Protein AF-A0A182HBA4-F1 (afdb_monomer)

Ra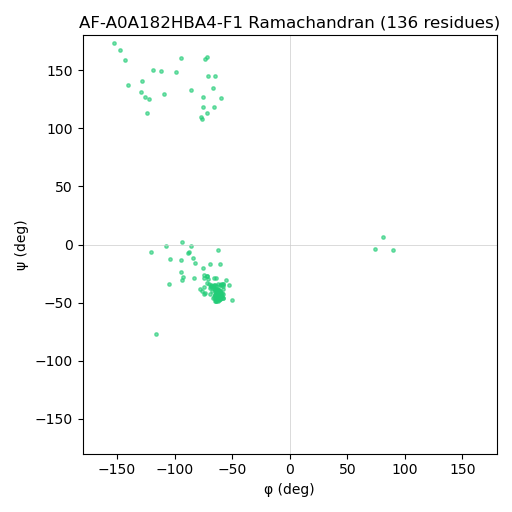dius of gyration: 24.25 Å; Cα contacts (8 Å, |Δi|>4): 118; chains: 1; bounding box: 63×28×71 Å

pLDDT: mean 86.67, std 12.09, range [46.88, 97.81]

Sequence (138 aa):
MISMASSRNEKMQLEVQICDVNKELQELLKTAEQQKQRATAHVDGFHFPLSSMVEIERLEEAVRKDFDVRKQYVRYLSLKKPPTMDVTNFFSYLFTDDALMGYNYSGTNNIGDSKMPMRNYEIFIDCMIGLSLYTLFG

Foldseek 3Di:
DPVVVVVVVVVVVVVVVVVVVVVVVVVVVVVVVLVVLLVPQDAPPDDPQDEALVRVVVLQVCLVPPVVSLVSLLSNCLSPDDPPDDPVRVNCRRYPPRRCVQEDQCQDDPVPRGGHHLVVTCSSPVSVVSSVVVVVPD

Secondary structure (DSSP, 8-state):
--HHHHHHHHHHHHHHHHHHHHHHHHHHHHHHHHHHHHHH--BTTB-SSB-SHHHHHHHHHHHHH-HHHHHHHHHHHHHHS-TTS-HHHHHTTTB-HHHHTTEESSSB-TTS-B-EEGGG-TTTTHHHHHHHHHHHH-

Solvent-accessible surface area (backbone atoms only — not comparable to full-atom values): 7736 Å² total; per-residue (Å²): 127,70,69,64,57,55,57,50,51,53,51,52,53,51,54,52,51,52,51,54,52,52,50,52,52,53,54,51,50,54,51,52,52,52,51,52,52,43,71,68,52,57,37,92,97,59,67,78,46,29,68,36,52,68,52,51,54,50,48,41,52,41,40,75,74,30,69,65,49,34,51,29,43,29,51,30,49,51,54,67,52,56,92,88,56,55,68,78,72,47,44,62,61,48,32,37,70,71,22,44,69,57,49,39,65,79,23,69,48,102,80,72,59,77,30,48,37,40,76,80,34,52,69,69,40,56,38,56,51,46,25,60,50,48,74,74,77,109

Structure (mmCIF, N/CA/C/O backbone):
data_AF-A0A182HBA4-F1
#
_entry.id   AF-A0A182HBA4-F1
#
loop_
_atom_site.group_PDB
_atom_site.id
_atom_site.type_symbol
_atom_site.label_atom_id
_atom_site.label_alt_id
_atom_site.label_comp_id
_atom_site.label_asym_id
_atom_site.label_entity_id
_atom_site.label_seq_id
_atom_site.pdbx_PDB_ins_code
_atom_site.Cartn_x
_atom_site.Cartn_y
_atom_site.Cartn_z
_atom_site.occupancy
_atom_site.B_iso_or_equiv
_atom_site.auth_seq_id
_atom_site.auth_comp_id
_atom_site.auth_asym_id
_atom_site.auth_atom_id
_atom_site.pdbx_PDB_model_num
ATOM 1 N N . MET A 1 1 ? -37.288 7.436 56.911 1.00 55.12 1 MET A N 1
ATOM 2 C CA . MET A 1 1 ? -37.092 8.011 55.557 1.00 55.12 1 MET A CA 1
ATOM 3 C C . MET A 1 1 ? -35.639 7.948 55.054 1.00 55.12 1 MET A C 1
ATOM 5 O O . MET A 1 1 ? -35.441 8.059 53.856 1.00 55.12 1 MET A O 1
ATOM 9 N N . ILE A 1 2 ? -34.632 7.698 55.907 1.00 55.78 2 ILE A N 1
ATOM 10 C CA . ILE A 1 2 ? -33.196 7.724 55.534 1.00 55.78 2 ILE A CA 1
ATOM 11 C C . ILE A 1 2 ? -32.746 6.501 54.694 1.00 55.78 2 ILE A C 1
ATOM 13 O O . ILE A 1 2 ? -31.873 6.620 53.842 1.00 55.78 2 ILE A O 1
ATOM 17 N N . SER A 1 3 ? -33.386 5.336 54.854 1.00 64.00 3 SER A N 1
ATOM 18 C CA . SER A 1 3 ? -32.968 4.074 54.208 1.00 64.00 3 SER A CA 1
ATOM 19 C C . SER A 1 3 ? -33.114 4.049 52.674 1.00 64.00 3 SER A C 1
ATOM 21 O O . SER A 1 3 ? -32.249 3.507 51.989 1.00 64.00 3 SER A O 1
ATOM 23 N N . MET A 1 4 ? -34.145 4.689 52.106 1.00 62.50 4 MET A N 1
ATOM 24 C CA . MET A 1 4 ? -34.357 4.667 50.648 1.00 62.50 4 MET A CA 1
ATOM 25 C C . MET A 1 4 ? -33.375 5.557 49.873 1.00 62.50 4 MET A C 1
ATOM 27 O O . MET A 1 4 ? -33.090 5.286 48.710 1.00 62.50 4 MET A O 1
ATOM 31 N N . ALA A 1 5 ? -32.836 6.606 50.505 1.00 63.38 5 ALA A N 1
ATOM 32 C CA . ALA A 1 5 ? -31.859 7.493 49.874 1.00 63.38 5 ALA A CA 1
ATOM 33 C C . ALA A 1 5 ? -30.470 6.834 49.755 1.00 63.38 5 ALA A C 1
ATOM 35 O O . ALA A 1 5 ? -29.810 6.996 48.732 1.00 63.38 5 ALA A O 1
ATOM 36 N N . SER A 1 6 ? -30.066 6.037 50.756 1.00 70.56 6 SER A N 1
ATOM 37 C CA . SER A 1 6 ? -28.798 5.286 50.750 1.00 70.56 6 SER A CA 1
ATOM 38 C C . SER A 1 6 ? -28.770 4.248 49.628 1.00 70.56 6 SER A C 1
ATOM 40 O O . SER A 1 6 ? -27.858 4.243 48.806 1.00 70.56 6 SER A O 1
ATOM 42 N N . SER A 1 7 ? -29.837 3.449 49.521 1.00 74.31 7 SER A N 1
ATOM 43 C CA . SER A 1 7 ? -29.975 2.428 48.474 1.00 74.31 7 SER A CA 1
ATOM 44 C C . SER A 1 7 ? -29.992 3.035 47.063 1.00 74.31 7 SER A C 1
ATOM 46 O O . SER A 1 7 ? -29.443 2.464 46.121 1.00 74.31 7 SER A O 1
ATOM 48 N N . ARG A 1 8 ? -30.570 4.234 46.907 1.00 81.69 8 ARG A N 1
ATOM 49 C CA . ARG A 1 8 ? -30.585 4.955 45.627 1.00 81.69 8 ARG A CA 1
ATOM 50 C C . ARG A 1 8 ? -29.194 5.458 45.221 1.00 81.69 8 ARG A C 1
ATOM 52 O O . ARG A 1 8 ? -28.875 5.406 44.038 1.00 81.69 8 ARG A O 1
ATOM 59 N N . ASN A 1 9 ? -28.373 5.903 46.175 1.00 83.38 9 ASN A N 1
ATOM 60 C CA . ASN A 1 9 ? -26.990 6.320 45.917 1.00 83.38 9 ASN A CA 1
ATOM 61 C C . ASN A 1 9 ? -26.086 5.140 45.541 1.00 83.38 9 ASN A C 1
ATOM 63 O O . ASN A 1 9 ? -25.316 5.253 44.593 1.00 83.38 9 ASN A O 1
ATOM 67 N N . GLU A 1 10 ? -26.206 4.008 46.234 1.00 88.25 10 GLU A N 1
ATOM 68 C CA . GLU A 1 10 ? -25.457 2.785 45.903 1.00 88.25 10 GLU A CA 1
ATOM 69 C C . GLU A 1 10 ? -25.815 2.272 44.506 1.00 88.25 10 GLU A C 1
ATOM 71 O O . GLU A 1 10 ? -24.931 1.980 43.702 1.00 88.25 10 GLU A O 1
ATOM 76 N N . LYS A 1 11 ? -27.111 2.245 44.170 1.00 88.50 11 LYS A N 1
ATOM 77 C CA . LYS A 1 11 ? -27.569 1.881 42.825 1.00 88.50 11 LYS A CA 1
ATOM 78 C C . LYS A 1 11 ? -26.998 2.816 41.752 1.00 88.50 11 LYS A C 1
ATOM 80 O O . LYS A 1 11 ? -26.525 2.340 40.727 1.00 88.50 11 LYS A O 1
ATOM 85 N N . MET A 1 12 ? -27.010 4.126 41.996 1.00 89.81 12 MET A N 1
ATOM 86 C CA . MET A 1 12 ? -26.462 5.116 41.065 1.00 89.81 12 MET A CA 1
ATOM 87 C C . MET A 1 12 ? -24.946 4.954 40.875 1.00 89.81 12 MET A C 1
ATOM 89 O O . MET A 1 12 ? -24.458 5.066 39.756 1.00 89.81 12 MET A O 1
ATOM 93 N N . GLN A 1 13 ? -24.195 4.647 41.937 1.00 91.12 13 GLN A N 1
ATOM 94 C CA . GLN A 1 13 ? -22.758 4.367 41.832 1.00 91.12 13 GLN A CA 1
ATOM 95 C C . GLN A 1 13 ? -22.473 3.107 41.007 1.00 91.12 13 GLN A C 1
ATOM 97 O O . GLN A 1 13 ? -21.570 3.115 40.173 1.00 91.12 13 GLN A O 1
ATOM 102 N N . LEU A 1 14 ? -23.265 2.049 41.201 1.00 91.25 14 LEU A N 1
ATOM 103 C CA . LEU A 1 14 ? -23.152 0.820 40.414 1.00 91.25 14 LEU A CA 1
ATOM 104 C C . LEU A 1 14 ? -23.466 1.062 38.931 1.00 91.25 14 LEU A C 1
ATOM 106 O O . LEU A 1 14 ? -22.754 0.558 38.068 1.00 91.25 14 LEU A O 1
ATOM 110 N N . GLU A 1 15 ? -24.491 1.858 38.614 1.00 92.19 15 GLU A N 1
ATOM 111 C CA . GLU A 1 15 ? -24.835 2.209 37.227 1.00 92.19 15 GLU A CA 1
ATOM 112 C C . GLU A 1 15 ? -23.712 2.992 36.527 1.00 92.19 15 GLU A C 1
ATOM 114 O O . GLU A 1 15 ? -23.416 2.725 35.360 1.00 92.19 15 GLU A O 1
ATOM 119 N N . VAL A 1 16 ? -23.043 3.905 37.241 1.00 93.69 16 VAL A N 1
ATOM 120 C CA . VAL A 1 16 ? -21.871 4.630 36.722 1.00 93.69 16 VAL A CA 1
ATOM 121 C C . VAL A 1 16 ? -20.716 3.668 36.440 1.00 93.69 16 VAL A C 1
ATOM 123 O O . VAL A 1 16 ? -20.191 3.668 35.331 1.00 93.69 16 VAL A O 1
ATOM 126 N N . GLN A 1 17 ? -20.380 2.784 37.385 1.00 95.38 17 GLN A N 1
ATOM 127 C CA . GLN A 1 17 ? -19.311 1.797 37.190 1.00 95.38 17 GLN A CA 1
ATOM 128 C C . GLN A 1 17 ? -19.587 0.859 36.012 1.00 95.38 17 GLN A C 1
ATOM 130 O O . GLN A 1 17 ? -18.687 0.565 35.229 1.00 95.38 17 GLN A O 1
ATOM 135 N N . ILE A 1 18 ? -20.835 0.408 35.852 1.00 95.50 18 ILE A N 1
ATOM 136 C CA . ILE A 1 18 ? -21.235 -0.421 34.709 1.00 95.50 18 ILE A CA 1
ATOM 137 C C . ILE A 1 18 ? -21.038 0.344 33.394 1.00 95.50 18 ILE A C 1
ATOM 139 O O . ILE A 1 18 ? -20.583 -0.239 32.410 1.00 95.50 18 ILE A O 1
ATOM 143 N N . CYS A 1 19 ? -21.362 1.639 33.358 1.00 94.12 19 CYS A N 1
ATOM 144 C CA . CYS A 1 19 ? -21.154 2.474 32.177 1.00 94.12 19 CYS A CA 1
ATOM 145 C C . CYS A 1 19 ? -19.666 2.592 31.816 1.00 94.12 19 CYS A C 1
ATOM 147 O O . CYS A 1 19 ? -19.301 2.393 30.655 1.00 94.12 19 CYS A O 1
ATOM 149 N N . ASP A 1 20 ? -18.811 2.843 32.808 1.00 95.62 20 ASP A N 1
ATOM 150 C CA . ASP A 1 20 ? -17.366 2.982 32.612 1.00 95.62 20 ASP A CA 1
ATOM 151 C C . ASP A 1 20 ? -16.740 1.678 32.097 1.00 95.62 20 ASP A C 1
ATOM 153 O O . ASP A 1 20 ? -16.033 1.684 31.087 1.00 95.62 20 ASP A O 1
ATOM 157 N N . VAL A 1 21 ? -17.090 0.541 32.711 1.00 96.31 21 VAL A N 1
ATOM 158 C CA . VAL A 1 21 ? -16.633 -0.790 32.275 1.00 96.31 21 VAL A CA 1
ATOM 159 C C . VAL A 1 21 ? -17.114 -1.106 30.859 1.00 96.31 21 VAL A C 1
ATOM 161 O O . VAL A 1 21 ? -16.350 -1.611 30.037 1.00 96.31 21 VAL A O 1
ATOM 164 N N . ASN A 1 22 ? -18.371 -0.791 30.535 1.00 96.19 22 ASN A N 1
ATOM 165 C CA . ASN A 1 22 ? -18.891 -1.003 29.187 1.00 96.19 22 ASN A CA 1
ATOM 166 C C . ASN A 1 22 ? -18.141 -0.160 28.154 1.00 96.19 22 ASN A C 1
ATOM 168 O O . ASN A 1 22 ? -17.881 -0.640 27.052 1.00 96.19 22 ASN A O 1
ATOM 172 N N . LYS A 1 23 ? -17.772 1.078 28.490 1.00 96.00 23 LYS A N 1
ATOM 173 C CA . LYS A 1 23 ? -17.002 1.942 27.594 1.00 96.00 23 LYS A CA 1
ATOM 174 C C . LYS A 1 23 ? -15.602 1.381 27.339 1.00 96.00 23 LYS A C 1
ATOM 176 O O . LYS A 1 23 ? -15.195 1.290 26.183 1.00 96.00 23 LYS A O 1
ATOM 181 N N . GLU A 1 24 ? -14.907 0.956 28.390 1.00 96.31 24 GLU A N 1
ATOM 182 C CA . GLU A 1 24 ? -13.581 0.341 28.279 1.00 96.31 24 GLU A CA 1
ATOM 183 C C . GLU A 1 24 ? -13.631 -0.945 27.439 1.00 96.31 24 GLU A C 1
ATOM 185 O O . GLU A 1 24 ? -12.830 -1.129 26.521 1.00 96.31 24 GLU A O 1
ATOM 190 N N . LEU A 1 25 ? -14.643 -1.793 27.657 1.00 95.06 25 LEU A N 1
ATOM 191 C CA . LEU A 1 25 ? -14.853 -3.001 26.860 1.00 95.06 25 LEU A CA 1
ATOM 192 C C . LEU A 1 25 ? -15.045 -2.682 25.368 1.00 95.06 25 LEU A C 1
ATOM 194 O O . LEU A 1 25 ? -14.484 -3.366 24.512 1.00 95.06 25 LEU A O 1
ATOM 198 N N . GLN A 1 26 ? -15.802 -1.632 25.040 1.00 95.31 26 GLN A N 1
ATOM 199 C CA . GLN A 1 26 ? -16.002 -1.200 23.653 1.00 95.31 26 GLN A CA 1
ATOM 200 C C . GLN A 1 26 ? -14.704 -0.693 23.005 1.00 95.31 26 GLN A C 1
ATOM 202 O O . GLN A 1 26 ? -14.455 -0.966 21.830 1.00 95.31 26 GLN A O 1
ATOM 207 N N . GLU A 1 27 ? -13.857 0.022 23.747 1.00 95.00 27 GLU A N 1
ATOM 208 C CA . GLU A 1 27 ? -12.550 0.480 23.255 1.00 95.00 27 GLU A CA 1
ATOM 209 C C . GLU A 1 27 ? -11.582 -0.691 23.015 1.00 95.00 27 GLU A C 1
ATOM 211 O O . GLU A 1 27 ? -10.895 -0.737 21.986 1.00 95.00 27 GLU A O 1
ATOM 216 N N . LEU A 1 28 ? -11.583 -1.688 23.903 1.00 94.25 28 LEU A N 1
ATOM 217 C CA . LEU A 1 28 ? -10.784 -2.905 23.747 1.00 94.25 28 LEU A CA 1
ATOM 218 C C . LEU A 1 28 ? -11.226 -3.737 22.538 1.00 94.25 28 LEU A C 1
ATOM 220 O O . LEU A 1 28 ? -10.377 -4.177 21.760 1.00 94.25 28 LEU A O 1
ATOM 224 N N . LEU A 1 29 ? -12.537 -3.911 22.334 1.00 94.19 29 LEU A N 1
ATOM 225 C CA . LEU A 1 29 ? -13.072 -4.635 21.175 1.00 94.19 29 LEU A CA 1
ATOM 226 C C . LEU A 1 29 ? -12.669 -3.964 19.858 1.00 94.19 29 LEU A C 1
ATOM 228 O O . LEU A 1 29 ? -12.142 -4.634 18.968 1.00 94.19 29 LEU A O 1
ATOM 232 N N . LYS A 1 30 ? -12.812 -2.636 19.762 1.00 90.75 30 LYS A N 1
ATOM 233 C CA . LYS A 1 30 ? -12.367 -1.871 18.585 1.00 90.75 30 LYS A CA 1
ATOM 234 C C . LYS A 1 30 ? -10.875 -2.050 18.315 1.00 90.75 30 LYS A C 1
ATOM 236 O O . LYS A 1 30 ? -10.466 -2.238 17.169 1.00 90.75 30 LYS A O 1
ATOM 241 N N . THR A 1 31 ? -10.059 -2.026 19.365 1.00 88.50 31 THR A N 1
ATOM 242 C CA . THR A 1 31 ? -8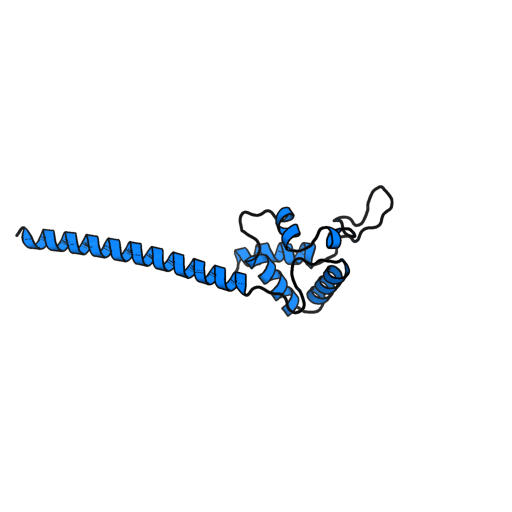.608 -2.212 19.247 1.00 88.50 31 THR A CA 1
ATOM 243 C C . THR A 1 31 ? -8.266 -3.617 18.745 1.00 88.50 31 THR A C 1
ATOM 245 O O . THR A 1 31 ? -7.440 -3.767 17.843 1.00 88.50 31 THR A O 1
ATOM 248 N N . ALA A 1 32 ? -8.928 -4.648 19.274 1.00 89.06 32 ALA A N 1
ATOM 249 C CA . ALA A 1 32 ? -8.724 -6.033 18.859 1.00 89.06 32 ALA A CA 1
ATOM 250 C C . ALA A 1 32 ? -9.135 -6.267 17.394 1.00 89.06 32 ALA A C 1
ATOM 252 O O . ALA A 1 32 ? -8.420 -6.936 16.643 1.00 89.06 32 ALA A O 1
ATOM 253 N N . GLU A 1 33 ? -10.248 -5.678 16.952 1.00 88.56 33 GLU A N 1
ATOM 254 C CA . GLU A 1 33 ? -10.693 -5.742 15.556 1.00 88.56 33 GLU A CA 1
ATOM 255 C C . GLU A 1 33 ? -9.700 -5.067 14.608 1.00 88.56 33 GLU A C 1
ATOM 257 O O . GLU A 1 33 ? -9.322 -5.654 13.591 1.00 88.56 33 GLU A O 1
ATOM 262 N N . GLN A 1 34 ? -9.212 -3.875 14.960 1.00 84.31 34 GLN A N 1
ATOM 263 C CA . GLN A 1 34 ? -8.181 -3.185 14.184 1.00 84.31 34 G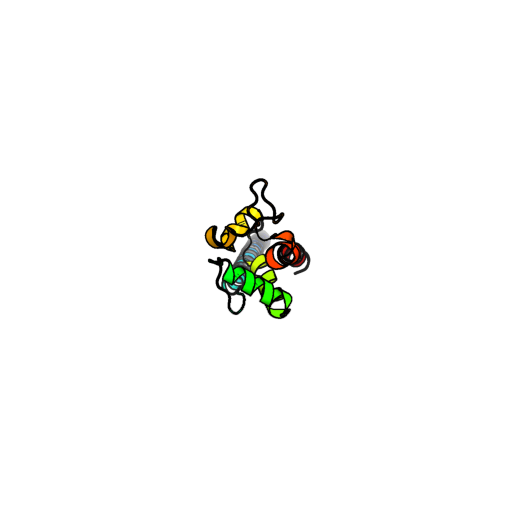LN A CA 1
ATOM 264 C C . GLN A 1 34 ? -6.890 -4.007 14.103 1.00 84.31 34 GLN A C 1
ATOM 266 O O . GLN A 1 34 ? -6.321 -4.159 13.021 1.00 84.31 34 GLN A O 1
ATOM 271 N N . GLN A 1 35 ? -6.437 -4.593 15.215 1.00 85.31 35 GLN A N 1
ATOM 272 C CA . GLN A 1 35 ? -5.261 -5.468 15.228 1.00 85.31 35 GLN A CA 1
ATOM 273 C C . GLN A 1 35 ? -5.454 -6.698 14.334 1.00 85.31 35 GLN A C 1
ATOM 275 O O . GLN A 1 35 ? -4.567 -7.030 13.543 1.00 85.31 35 GLN A O 1
ATOM 280 N N . LYS A 1 36 ? -6.631 -7.332 14.385 1.00 87.12 36 LYS A N 1
ATOM 281 C CA . LYS A 1 36 ? -6.977 -8.463 13.516 1.00 87.12 36 LYS A CA 1
ATOM 282 C C . LYS A 1 36 ? -6.942 -8.069 12.040 1.00 87.12 36 LYS A C 1
ATOM 284 O O . LYS A 1 36 ? -6.333 -8.769 11.234 1.00 87.12 36 LYS A O 1
ATOM 289 N N . GLN A 1 37 ? -7.538 -6.935 11.676 1.00 84.38 37 GLN A N 1
ATOM 290 C CA . GLN A 1 37 ? -7.524 -6.449 10.294 1.00 84.38 37 GLN A CA 1
ATOM 291 C C . GLN A 1 37 ? -6.095 -6.188 9.806 1.00 84.38 37 GLN A C 1
ATOM 293 O O . GLN A 1 37 ? -5.723 -6.664 8.732 1.00 84.38 37 GLN A O 1
ATOM 298 N N . ARG A 1 38 ? -5.263 -5.530 10.625 1.00 84.88 38 ARG A N 1
ATOM 299 C CA . ARG A 1 38 ? -3.840 -5.292 10.332 1.00 84.88 38 ARG A CA 1
ATOM 300 C C . ARG A 1 38 ? -3.035 -6.577 10.158 1.00 84.88 38 ARG A C 1
ATOM 302 O O . ARG A 1 38 ? -2.112 -6.595 9.343 1.00 84.88 38 ARG A O 1
ATOM 309 N N . ALA A 1 39 ? -3.360 -7.634 10.900 1.00 83.44 39 ALA A N 1
ATOM 310 C CA . ALA A 1 39 ? -2.705 -8.935 10.773 1.00 83.44 39 ALA A CA 1
ATOM 311 C C . ALA A 1 39 ? -3.067 -9.646 9.457 1.00 83.44 39 ALA A C 1
ATOM 313 O O . ALA A 1 39 ? -2.219 -10.303 8.867 1.00 83.44 39 ALA A O 1
ATOM 314 N N . THR A 1 40 ? -4.298 -9.469 8.970 1.00 85.88 40 THR A N 1
ATOM 315 C CA . THR A 1 40 ? -4.788 -10.098 7.725 1.00 85.88 40 THR A CA 1
ATOM 316 C C . THR A 1 40 ? -4.507 -9.302 6.447 1.00 85.88 40 THR A C 1
ATOM 318 O O . THR A 1 40 ? -4.807 -9.775 5.351 1.00 85.88 40 THR A O 1
ATOM 321 N N . ALA A 1 41 ? -3.974 -8.083 6.565 1.00 89.25 41 ALA A N 1
ATOM 322 C CA . ALA A 1 41 ? -3.654 -7.239 5.421 1.00 89.25 41 ALA A CA 1
ATOM 323 C C . ALA A 1 41 ? -2.525 -7.867 4.589 1.00 89.25 41 ALA A C 1
ATOM 325 O O . ALA A 1 41 ? -1.407 -8.018 5.083 1.00 89.25 41 ALA A O 1
ATOM 326 N N . HIS A 1 42 ? -2.821 -8.194 3.333 1.00 93.62 42 HIS A N 1
ATOM 327 C CA . HIS A 1 42 ? -1.882 -8.749 2.361 1.00 93.62 42 HIS A CA 1
ATOM 328 C C . HIS A 1 42 ? -2.233 -8.269 0.949 1.00 93.62 42 HIS A C 1
ATOM 330 O O . HIS A 1 42 ? -3.311 -7.708 0.731 1.00 93.62 42 HIS A O 1
ATOM 336 N N . VAL A 1 43 ? -1.305 -8.497 0.021 1.00 96.12 43 VAL A N 1
ATOM 337 C CA . VAL A 1 43 ? -1.495 -8.317 -1.418 1.00 96.12 43 VAL A CA 1
ATOM 338 C C . VAL A 1 43 ? -1.120 -9.630 -2.084 1.00 96.12 43 VAL A C 1
ATOM 340 O O . VAL A 1 43 ? -0.039 -10.163 -1.826 1.00 96.12 43 VAL A O 1
ATOM 343 N N . ASP A 1 44 ? -2.017 -10.170 -2.897 1.00 93.94 44 ASP A N 1
ATOM 344 C CA . ASP A 1 44 ? -1.850 -11.490 -3.492 1.00 93.94 44 ASP A CA 1
ATOM 345 C C . ASP A 1 44 ? -0.587 -11.560 -4.355 1.00 93.94 44 ASP A C 1
ATOM 347 O O . ASP A 1 44 ? -0.374 -10.758 -5.260 1.00 93.94 44 ASP A O 1
ATOM 351 N N . GLY A 1 45 ? 0.271 -12.539 -4.061 1.00 95.06 45 GLY A N 1
ATOM 352 C CA . GLY A 1 45 ? 1.527 -12.752 -4.784 1.00 95.06 45 GLY A CA 1
ATOM 353 C C . GLY A 1 45 ? 2.695 -11.856 -4.360 1.00 95.06 45 GLY A C 1
ATOM 354 O O . GLY A 1 45 ? 3.752 -11.943 -4.992 1.00 95.06 45 GLY A O 1
ATOM 355 N N . PHE A 1 46 ? 2.542 -11.047 -3.303 1.00 96.44 46 PHE A N 1
ATOM 356 C CA . PHE A 1 46 ? 3.589 -10.155 -2.795 1.00 96.44 46 PHE A CA 1
ATOM 357 C C . PHE A 1 46 ? 3.831 -10.329 -1.294 1.00 96.44 46 PHE A C 1
ATOM 359 O O . PHE A 1 46 ? 2.905 -10.461 -0.492 1.00 96.44 46 PHE A O 1
ATOM 366 N N . HIS A 1 47 ? 5.104 -10.262 -0.907 1.00 94.81 47 HIS A N 1
ATOM 367 C CA . HIS A 1 47 ? 5.542 -10.265 0.484 1.00 94.81 47 HIS A CA 1
ATOM 368 C C . HIS A 1 47 ? 6.355 -9.005 0.753 1.00 94.81 47 HIS A C 1
ATOM 370 O O . HIS A 1 47 ? 7.320 -8.731 0.053 1.00 94.81 47 HIS A O 1
ATOM 376 N N . PHE A 1 48 ? 5.951 -8.234 1.760 1.00 93.81 48 PHE A N 1
ATOM 377 C CA . PHE A 1 48 ? 6.609 -6.978 2.113 1.00 93.81 48 PHE A CA 1
ATOM 378 C C . PHE A 1 48 ? 7.584 -7.164 3.289 1.00 93.81 48 PHE A C 1
ATOM 380 O O . PHE A 1 48 ? 7.286 -7.957 4.189 1.00 93.81 48 PHE A O 1
ATOM 387 N N . PRO A 1 49 ? 8.689 -6.396 3.339 1.00 96.06 49 PRO A N 1
ATOM 388 C CA . PRO A 1 49 ? 9.116 -5.420 2.329 1.00 96.06 49 PRO A CA 1
ATOM 389 C C . PRO A 1 49 ? 9.609 -6.100 1.041 1.00 96.06 49 PRO A C 1
ATOM 391 O O . PRO A 1 49 ? 10.218 -7.165 1.098 1.00 96.06 49 PRO A O 1
ATOM 394 N N . LEU A 1 50 ? 9.357 -5.476 -0.114 1.00 97.12 50 LEU A N 1
ATOM 395 C CA . LEU A 1 50 ? 9.898 -5.942 -1.390 1.00 97.12 50 LEU A CA 1
ATOM 396 C C . LEU A 1 50 ? 11.416 -5.782 -1.379 1.00 97.12 50 LEU A C 1
ATOM 398 O O . LEU A 1 50 ? 11.933 -4.736 -0.983 1.00 97.12 50 LEU A O 1
ATOM 402 N N . SER A 1 51 ? 12.115 -6.817 -1.827 1.00 95.88 51 SER A N 1
ATOM 403 C CA . SER A 1 51 ? 13.559 -6.962 -1.633 1.00 95.88 51 SER A CA 1
ATOM 404 C C . SER A 1 51 ? 14.388 -6.674 -2.883 1.00 95.88 51 SER A C 1
ATOM 406 O O . SER A 1 51 ? 15.604 -6.521 -2.799 1.00 95.88 51 SER A O 1
ATOM 408 N N . SER A 1 52 ? 13.742 -6.583 -4.049 1.00 95.94 52 SER A N 1
ATOM 409 C CA . SER A 1 52 ? 14.415 -6.382 -5.332 1.00 95.94 52 SER A CA 1
ATOM 410 C C . SER A 1 52 ? 13.635 -5.470 -6.277 1.00 95.94 52 SER A C 1
ATOM 412 O O . SER A 1 52 ? 12.413 -5.338 -6.187 1.00 95.94 52 SER A O 1
ATOM 414 N N . MET A 1 53 ? 14.340 -4.890 -7.253 1.00 94.81 53 MET A N 1
ATOM 415 C CA . MET A 1 53 ? 13.715 -4.068 -8.298 1.00 94.81 53 MET A CA 1
ATOM 416 C C . MET A 1 53 ? 12.681 -4.855 -9.111 1.00 94.81 53 MET A C 1
ATOM 418 O O . MET A 1 53 ? 11.662 -4.299 -9.496 1.00 94.81 53 MET A O 1
ATOM 422 N N . VAL A 1 54 ? 12.916 -6.154 -9.331 1.00 96.06 54 VAL A N 1
ATOM 423 C CA . VAL A 1 54 ? 11.999 -7.033 -10.073 1.00 96.06 54 VAL A CA 1
ATOM 424 C C . VAL A 1 54 ? 10.650 -7.146 -9.364 1.00 96.06 54 VAL A C 1
ATOM 426 O O . VAL A 1 54 ? 9.610 -7.172 -10.015 1.00 96.06 54 VAL A O 1
ATOM 429 N N . GLU A 1 55 ? 10.641 -7.200 -8.033 1.00 96.88 55 GLU A N 1
ATOM 430 C CA . GLU A 1 55 ? 9.395 -7.241 -7.267 1.00 96.88 55 GLU A CA 1
ATOM 431 C C . GLU A 1 55 ? 8.623 -5.921 -7.348 1.00 96.88 55 GLU A C 1
ATOM 433 O O . GLU A 1 55 ? 7.397 -5.950 -7.439 1.00 96.88 55 GLU A O 1
ATOM 438 N N . ILE A 1 56 ? 9.327 -4.783 -7.370 1.00 96.44 56 ILE A N 1
ATOM 439 C CA . ILE A 1 56 ? 8.721 -3.455 -7.556 1.00 96.44 56 ILE A CA 1
ATOM 440 C C . ILE A 1 56 ? 8.041 -3.370 -8.925 1.00 96.44 56 ILE A C 1
ATOM 442 O O . ILE A 1 56 ? 6.868 -3.008 -8.995 1.00 96.44 56 ILE A O 1
ATOM 446 N N . GLU A 1 57 ? 8.734 -3.774 -9.992 1.00 97.25 57 GLU A N 1
ATOM 447 C CA . GLU A 1 57 ? 8.166 -3.797 -11.346 1.00 97.25 57 GLU A CA 1
ATOM 448 C C . GLU A 1 57 ? 6.947 -4.719 -11.439 1.00 97.25 57 GLU A C 1
ATOM 450 O O . GLU A 1 57 ? 5.923 -4.349 -12.013 1.00 97.25 57 GLU A O 1
ATOM 455 N N . ARG A 1 58 ? 7.015 -5.903 -10.816 1.00 97.81 58 ARG A N 1
ATOM 456 C CA . ARG A 1 58 ? 5.878 -6.832 -10.757 1.00 97.81 58 ARG A CA 1
ATOM 457 C C . ARG A 1 58 ? 4.686 -6.229 -10.020 1.00 97.81 58 ARG A C 1
ATOM 459 O O . ARG A 1 58 ? 3.556 -6.423 -10.463 1.00 97.81 58 ARG A O 1
ATOM 466 N N . LEU A 1 59 ? 4.917 -5.535 -8.904 1.00 97.81 59 LEU A N 1
ATOM 467 C CA . LEU A 1 59 ? 3.843 -4.906 -8.136 1.00 97.81 59 LEU A CA 1
ATOM 468 C C . LEU A 1 59 ? 3.202 -3.773 -8.931 1.00 97.81 59 LEU A C 1
ATOM 470 O O . LEU A 1 59 ? 1.980 -3.714 -9.019 1.00 97.81 59 LEU A O 1
ATOM 474 N N . GLU A 1 60 ? 4.011 -2.914 -9.545 1.00 97.81 60 GLU A N 1
ATOM 475 C CA . GLU A 1 60 ? 3.523 -1.833 -10.397 1.00 97.81 60 GLU A CA 1
ATOM 476 C C . GLU A 1 60 ? 2.709 -2.370 -11.580 1.00 97.81 60 GLU A C 1
ATOM 478 O O . GLU A 1 60 ? 1.619 -1.878 -11.873 1.00 97.81 60 GLU A O 1
ATOM 483 N N . GLU A 1 61 ? 3.206 -3.401 -12.261 1.00 97.69 61 GLU A N 1
ATOM 484 C CA . GLU A 1 61 ? 2.488 -4.027 -13.366 1.00 97.69 61 GLU A CA 1
ATOM 485 C C . GLU A 1 61 ? 1.152 -4.630 -12.912 1.00 97.69 61 GLU A C 1
ATOM 487 O O . GLU A 1 61 ? 0.138 -4.439 -13.589 1.00 97.69 61 GLU A O 1
ATOM 492 N N . ALA A 1 62 ? 1.135 -5.320 -11.769 1.00 97.38 62 ALA A N 1
ATOM 493 C CA . ALA A 1 62 ? -0.073 -5.920 -11.217 1.00 97.38 62 ALA A CA 1
ATOM 494 C C . ALA A 1 62 ? -1.099 -4.856 -10.800 1.00 97.38 62 ALA A C 1
ATOM 496 O O . ALA A 1 62 ? -2.263 -4.964 -11.171 1.00 97.38 62 ALA A O 1
ATOM 497 N N . VAL A 1 63 ? -0.672 -3.792 -10.114 1.00 96.44 63 VAL A N 1
ATOM 498 C CA . VAL A 1 63 ? -1.539 -2.674 -9.703 1.00 96.44 63 VAL A CA 1
ATOM 499 C C . VAL A 1 63 ? -2.154 -1.957 -10.905 1.00 96.44 63 VAL A C 1
ATOM 501 O O . VAL A 1 63 ? -3.333 -1.604 -10.870 1.00 96.44 63 VAL A O 1
ATOM 504 N N . ARG A 1 64 ? -1.389 -1.785 -11.986 1.00 96.06 64 ARG A N 1
ATOM 505 C CA . ARG A 1 64 ? -1.870 -1.122 -13.203 1.00 96.06 64 ARG A CA 1
ATOM 506 C C . ARG A 1 64 ? -2.874 -1.970 -13.988 1.00 96.06 64 ARG A C 1
ATOM 508 O O . ARG A 1 64 ? -3.753 -1.430 -14.656 1.00 96.06 64 ARG A O 1
ATOM 515 N N . LYS A 1 65 ? -2.716 -3.297 -13.968 1.00 96.19 65 LYS A N 1
ATOM 516 C CA . LYS A 1 65 ? -3.531 -4.230 -14.767 1.00 96.19 65 LYS A CA 1
ATOM 517 C C . LYS A 1 65 ? -4.744 -4.771 -14.020 1.00 96.19 65 LYS A C 1
ATOM 519 O O . LYS A 1 65 ? -5.745 -5.081 -14.662 1.00 96.19 65 LYS A O 1
ATOM 524 N N . ASP A 1 66 ? -4.649 -4.899 -12.702 1.00 96.06 66 ASP A N 1
ATOM 525 C CA . ASP A 1 66 ? -5.648 -5.545 -11.862 1.00 96.06 66 ASP A CA 1
ATOM 526 C C . ASP A 1 66 ? -6.130 -4.599 -10.753 1.00 96.06 66 ASP A C 1
ATOM 528 O O . ASP A 1 66 ? -5.414 -4.233 -9.814 1.00 96.06 66 ASP A O 1
ATOM 532 N N . PHE A 1 67 ? -7.400 -4.214 -10.862 1.00 93.06 67 PHE A N 1
ATOM 533 C CA . PHE A 1 67 ? -8.048 -3.316 -9.916 1.00 93.06 67 PHE A CA 1
ATOM 534 C C . PHE A 1 67 ? -8.195 -3.923 -8.515 1.00 93.06 67 PHE A C 1
ATOM 536 O O . PHE A 1 67 ? -8.186 -3.185 -7.523 1.00 93.06 67 PHE A O 1
ATOM 543 N N . ASP A 1 68 ? -8.311 -5.245 -8.408 1.00 94.50 68 ASP A N 1
ATOM 544 C CA . ASP A 1 68 ? -8.411 -5.918 -7.120 1.00 94.50 68 ASP A CA 1
ATOM 545 C C . ASP A 1 68 ? -7.052 -5.931 -6.418 1.00 94.50 68 ASP A C 1
ATOM 547 O O . ASP A 1 68 ? -6.986 -5.571 -5.240 1.00 94.50 68 ASP A O 1
ATOM 551 N N . VAL A 1 69 ? -5.954 -6.182 -7.142 1.00 95.88 69 VAL A N 1
ATOM 552 C CA . VAL A 1 69 ? -4.590 -6.024 -6.598 1.00 95.88 69 VAL A CA 1
ATOM 553 C C . VAL A 1 69 ? -4.348 -4.581 -6.155 1.00 95.88 69 VAL A C 1
ATOM 555 O O . VAL A 1 69 ? -3.843 -4.346 -5.054 1.00 95.88 69 VAL A O 1
ATOM 558 N N . ARG A 1 70 ? -4.782 -3.589 -6.945 1.00 95.25 70 ARG A N 1
ATOM 559 C CA . ARG A 1 70 ? -4.695 -2.172 -6.558 1.00 95.25 70 ARG A CA 1
ATOM 560 C C . ARG A 1 70 ? -5.436 -1.880 -5.254 1.00 95.25 70 ARG A C 1
ATOM 562 O O . ARG A 1 70 ? -4.887 -1.217 -4.373 1.00 95.25 70 ARG A O 1
ATOM 569 N N . LYS A 1 71 ? -6.666 -2.377 -5.095 1.00 92.75 71 LYS A N 1
ATOM 570 C CA . LYS A 1 71 ? -7.427 -2.234 -3.841 1.00 92.75 71 LYS A CA 1
ATOM 571 C C . LYS A 1 71 ? -6.738 -2.920 -2.671 1.00 92.75 71 LYS A C 1
ATOM 573 O O . LYS A 1 71 ? -6.667 -2.330 -1.593 1.00 92.75 71 LYS A O 1
ATOM 578 N N . GLN A 1 72 ? -6.246 -4.143 -2.866 1.00 94.44 72 GLN A N 1
ATOM 579 C CA . GLN A 1 72 ? -5.514 -4.875 -1.838 1.00 94.44 72 GLN A CA 1
ATOM 580 C C . GLN A 1 72 ? -4.283 -4.088 -1.392 1.00 94.44 72 GLN A C 1
ATOM 582 O O . GLN A 1 72 ? -4.078 -3.926 -0.192 1.00 94.44 72 GLN A O 1
ATOM 587 N N . TYR A 1 73 ? -3.525 -3.522 -2.334 1.00 95.56 73 TYR A N 1
ATOM 588 C CA . TYR A 1 73 ? -2.355 -2.713 -2.021 1.00 95.56 73 TYR A CA 1
ATOM 589 C C . TYR A 1 73 ? -2.719 -1.432 -1.265 1.00 95.56 73 TYR A C 1
ATOM 591 O O . TYR A 1 73 ? -2.167 -1.186 -0.198 1.00 95.56 73 TYR A O 1
ATOM 599 N N . VAL A 1 74 ? -3.712 -0.657 -1.713 1.00 92.94 74 VAL A N 1
ATOM 600 C CA . VAL A 1 74 ? -4.146 0.554 -0.984 1.00 92.94 74 VAL A CA 1
ATOM 601 C C . VAL A 1 74 ? -4.656 0.217 0.423 1.00 92.94 74 VAL A C 1
ATOM 603 O O . VAL A 1 74 ? -4.321 0.908 1.387 1.00 92.94 74 VAL A O 1
ATOM 606 N N . ARG A 1 75 ? -5.407 -0.880 0.572 1.00 91.44 75 ARG A N 1
ATOM 607 C CA . ARG A 1 75 ? -5.851 -1.386 1.879 1.00 91.44 75 ARG A CA 1
ATOM 608 C C . ARG A 1 75 ? -4.678 -1.847 2.745 1.00 91.44 75 ARG A C 1
ATOM 610 O O . ARG A 1 75 ? -4.682 -1.634 3.954 1.00 91.44 75 ARG A O 1
ATOM 617 N N . TYR A 1 76 ? -3.673 -2.480 2.150 1.00 93.62 76 TYR A N 1
ATOM 618 C CA . TYR A 1 76 ? -2.450 -2.864 2.845 1.00 93.62 76 TYR A CA 1
ATOM 619 C C . TYR A 1 76 ? -1.724 -1.626 3.382 1.00 93.62 76 TYR A C 1
ATOM 621 O O . TYR A 1 76 ? -1.400 -1.580 4.569 1.00 93.62 76 TYR A O 1
ATOM 629 N N . LEU A 1 77 ? -1.557 -0.593 2.549 1.00 92.06 77 LEU A N 1
ATOM 630 C CA . LEU A 1 77 ? -0.953 0.680 2.946 1.00 92.06 77 LEU A CA 1
ATOM 631 C C . LEU A 1 77 ? -1.720 1.327 4.110 1.00 92.06 77 LEU A C 1
ATOM 633 O O . LEU A 1 77 ? -1.095 1.729 5.090 1.00 92.06 77 LEU A O 1
ATOM 637 N N . SER A 1 78 ? -3.057 1.384 4.051 1.00 87.94 78 SER A N 1
ATOM 638 C CA . SER A 1 78 ? -3.870 2.033 5.096 1.00 87.94 78 SER A CA 1
ATOM 639 C C . SER A 1 78 ? -3.856 1.300 6.426 1.00 87.94 78 SER A C 1
ATOM 641 O O . SER A 1 78 ? -3.831 1.926 7.485 1.00 87.94 78 SER A O 1
ATOM 643 N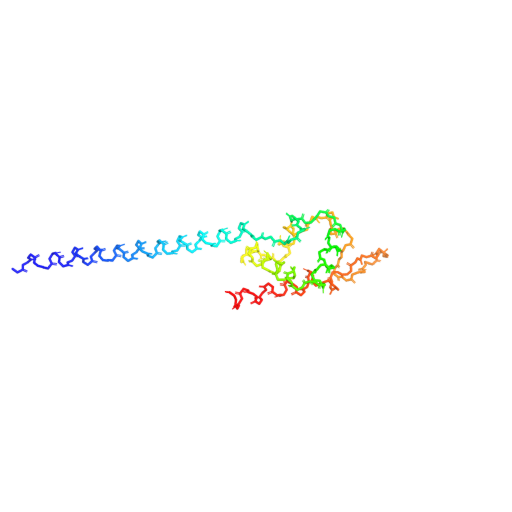 N . LEU A 1 79 ? -3.806 -0.029 6.393 1.00 88.69 79 LEU A N 1
ATOM 644 C CA . LEU A 1 79 ? -3.753 -0.829 7.607 1.00 88.69 79 LEU A CA 1
ATOM 645 C C . LEU A 1 79 ? -2.352 -0.839 8.226 1.00 88.69 79 LEU A C 1
ATOM 647 O O . LEU A 1 79 ? -2.231 -0.807 9.453 1.00 88.69 79 LEU A O 1
ATOM 651 N N . LYS A 1 80 ? -1.295 -0.894 7.409 1.00 89.62 80 LYS A N 1
ATOM 652 C CA . LYS A 1 80 ? 0.083 -0.999 7.905 1.00 89.62 80 LYS A CA 1
ATOM 653 C C . LYS A 1 80 ? 0.693 0.336 8.297 1.00 89.62 80 LYS A C 1
ATOM 655 O O . LYS A 1 80 ? 1.533 0.332 9.192 1.00 89.62 80 LYS A O 1
ATOM 660 N N . LYS A 1 81 ? 0.284 1.454 7.691 1.00 87.50 81 LYS A N 1
ATOM 661 C CA . LYS A 1 81 ? 0.832 2.768 8.028 1.00 87.50 81 LYS A CA 1
ATOM 662 C C . LYS A 1 81 ? 0.269 3.274 9.363 1.00 87.50 81 LYS A C 1
ATOM 664 O O . LYS A 1 81 ? -0.928 3.548 9.460 1.00 87.50 81 LYS A O 1
ATOM 669 N N . PRO A 1 82 ? 1.103 3.505 10.392 1.00 83.12 82 PRO A N 1
ATOM 670 C CA . PRO A 1 82 ? 0.650 4.186 11.597 1.00 83.12 82 PRO A CA 1
ATOM 671 C C . PRO A 1 82 ? 0.248 5.645 11.296 1.00 83.12 82 PRO A C 1
ATOM 673 O O . PRO A 1 82 ? 0.911 6.307 10.487 1.00 83.12 82 PRO A O 1
ATOM 676 N N . PRO A 1 83 ? -0.781 6.198 11.970 1.00 79.56 83 PRO A N 1
ATOM 677 C CA . PRO A 1 83 ? -1.182 7.597 11.786 1.00 79.56 83 PRO A CA 1
ATOM 678 C C . PRO A 1 83 ? -0.053 8.595 12.069 1.00 79.56 83 PRO A C 1
ATOM 680 O O . PRO A 1 83 ? 0.054 9.614 11.398 1.00 79.56 83 PRO A O 1
ATOM 683 N N . THR A 1 84 ? 0.816 8.273 13.029 1.00 82.75 84 THR A N 1
ATOM 684 C CA . THR A 1 84 ? 1.926 9.120 13.488 1.00 82.75 84 THR A CA 1
ATOM 685 C C . THR A 1 84 ? 3.196 9.006 12.644 1.00 82.75 84 THR A C 1
ATOM 687 O O . THR A 1 84 ? 4.111 9.801 12.825 1.00 82.75 84 THR A O 1
ATOM 690 N N . MET A 1 85 ? 3.279 8.020 11.748 1.00 85.06 85 MET A N 1
ATOM 691 C CA . MET A 1 85 ? 4.462 7.784 10.921 1.00 85.06 85 MET A CA 1
ATOM 692 C C . MET A 1 85 ? 4.405 8.652 9.664 1.00 85.06 85 MET A C 1
ATOM 694 O O . MET A 1 85 ? 3.373 8.692 8.993 1.00 85.06 85 MET A O 1
ATOM 698 N N . ASP A 1 86 ? 5.494 9.330 9.314 1.00 84.06 86 ASP A N 1
ATOM 699 C CA . ASP A 1 86 ? 5.584 10.005 8.019 1.00 84.06 86 ASP A CA 1
ATOM 700 C C . ASP A 1 86 ? 5.724 8.999 6.863 1.00 84.06 86 ASP A C 1
ATOM 702 O O . ASP A 1 86 ? 6.043 7.824 7.050 1.00 84.06 86 ASP A O 1
ATOM 706 N N . VAL A 1 87 ? 5.432 9.451 5.644 1.00 79.50 87 VAL A N 1
ATOM 707 C CA . VAL A 1 87 ? 5.459 8.582 4.460 1.00 79.50 87 VAL A CA 1
ATOM 708 C C . VAL A 1 87 ? 6.878 8.084 4.170 1.00 79.50 87 VAL A C 1
ATOM 710 O O . VAL A 1 87 ? 7.044 6.914 3.848 1.00 79.50 87 VAL A O 1
ATOM 713 N N . THR A 1 88 ? 7.904 8.915 4.346 1.00 80.50 88 THR A N 1
ATOM 714 C CA . THR A 1 88 ? 9.305 8.562 4.064 1.00 80.50 88 THR A CA 1
ATOM 715 C C . THR A 1 88 ? 9.796 7.408 4.940 1.00 80.50 88 THR A C 1
ATOM 717 O O . THR A 1 88 ? 10.417 6.473 4.448 1.00 80.50 88 THR A O 1
ATOM 720 N N . ASN A 1 89 ? 9.460 7.422 6.226 1.00 85.12 89 ASN A N 1
ATOM 721 C CA . ASN A 1 89 ? 9.750 6.346 7.163 1.00 85.12 89 ASN A CA 1
ATOM 722 C C . ASN A 1 89 ? 8.876 5.118 6.912 1.00 85.12 89 ASN A C 1
ATOM 724 O O . ASN A 1 89 ? 9.295 4.005 7.203 1.00 85.12 89 ASN A O 1
ATOM 728 N N . PHE A 1 90 ? 7.677 5.290 6.354 1.00 89.06 90 PHE A N 1
ATOM 729 C CA . PHE A 1 90 ? 6.842 4.162 5.957 1.00 89.06 90 PHE A CA 1
ATOM 730 C C . PHE A 1 90 ? 7.385 3.431 4.719 1.00 89.06 90 PHE A C 1
ATOM 732 O O . PHE A 1 90 ? 7.184 2.225 4.592 1.00 89.06 90 PHE A O 1
ATOM 739 N N . PHE A 1 91 ? 8.126 4.111 3.837 1.00 87.56 91 PHE A N 1
ATOM 740 C CA . PHE A 1 91 ? 8.731 3.486 2.654 1.00 87.56 91 PHE A CA 1
ATOM 741 C C . PHE A 1 91 ? 9.665 2.319 3.003 1.00 87.56 91 PHE A C 1
ATOM 743 O O . PHE A 1 91 ? 9.642 1.311 2.300 1.00 87.56 91 PHE A O 1
ATOM 750 N N . SER A 1 92 ? 10.409 2.393 4.111 1.00 89.19 92 SER A N 1
ATOM 751 C CA . SER A 1 92 ? 11.302 1.305 4.545 1.00 89.19 92 SER A CA 1
ATOM 752 C C . SER A 1 92 ? 10.560 0.046 5.018 1.00 89.19 92 SER A C 1
ATOM 754 O O . SER A 1 92 ? 11.140 -1.036 5.064 1.00 89.19 92 SER A O 1
ATOM 756 N N . TYR A 1 93 ? 9.258 0.147 5.318 1.00 90.69 93 TYR A N 1
ATOM 757 C CA . TYR A 1 93 ? 8.399 -1.014 5.592 1.00 90.69 93 TYR A CA 1
ATOM 758 C C . TYR A 1 93 ? 7.886 -1.689 4.318 1.00 90.69 93 TYR A C 1
ATOM 760 O O . TYR A 1 93 ? 7.366 -2.805 4.372 1.00 90.69 93 TYR A O 1
ATOM 768 N N . LEU A 1 94 ? 7.982 -1.002 3.181 1.00 94.06 94 LEU A N 1
ATOM 769 C CA . LEU A 1 94 ? 7.448 -1.460 1.905 1.00 94.06 94 LEU A CA 1
ATOM 770 C C . LEU A 1 94 ? 8.545 -1.953 0.973 1.00 94.06 94 LEU A C 1
ATOM 772 O O . LEU A 1 94 ? 8.310 -2.895 0.223 1.00 94.06 94 LEU A O 1
ATOM 776 N N . PHE A 1 95 ? 9.725 -1.343 1.031 1.00 95.19 95 PHE A N 1
ATOM 777 C CA . PHE A 1 95 ? 10.828 -1.616 0.123 1.00 95.19 95 PHE A CA 1
ATOM 778 C C . PHE A 1 95 ? 12.142 -1.604 0.900 1.00 95.19 95 PHE A C 1
ATOM 780 O O . PHE A 1 95 ? 12.365 -0.727 1.735 1.00 95.19 95 PHE A O 1
ATOM 787 N N . THR A 1 96 ? 13.017 -2.565 0.619 1.00 95.19 96 THR A N 1
ATOM 788 C CA . THR A 1 96 ? 14.396 -2.526 1.111 1.00 95.19 96 THR A CA 1
ATOM 789 C C . THR A 1 96 ? 15.206 -1.475 0.350 1.00 95.19 96 THR A C 1
ATOM 791 O O . THR A 1 96 ? 14.870 -1.106 -0.780 1.00 95.19 96 THR A O 1
ATOM 794 N N . ASP A 1 97 ? 16.318 -1.029 0.935 1.00 92.25 97 ASP A N 1
ATOM 795 C CA . ASP A 1 97 ? 17.244 -0.113 0.259 1.00 92.25 97 ASP A CA 1
ATOM 796 C C . ASP A 1 97 ? 17.765 -0.710 -1.062 1.00 92.25 97 ASP A C 1
ATOM 798 O O . ASP A 1 97 ? 17.833 -0.014 -2.078 1.00 92.25 97 ASP A O 1
ATOM 802 N N . ASP A 1 98 ? 18.035 -2.021 -1.079 1.00 93.19 98 ASP A N 1
ATOM 803 C CA . ASP A 1 98 ? 18.448 -2.768 -2.273 1.00 93.19 98 ASP A CA 1
ATOM 804 C C . ASP A 1 98 ? 17.394 -2.716 -3.386 1.00 93.19 98 ASP A C 1
ATOM 806 O O . ASP A 1 98 ? 17.726 -2.514 -4.559 1.00 93.19 98 ASP A O 1
ATOM 810 N N . ALA A 1 99 ? 16.111 -2.836 -3.029 1.00 94.38 99 ALA A N 1
ATOM 811 C CA . ALA A 1 99 ? 15.017 -2.720 -3.984 1.00 94.38 99 ALA A CA 1
ATOM 812 C C . ALA A 1 99 ? 14.940 -1.307 -4.584 1.00 94.38 99 ALA A C 1
ATOM 814 O O . ALA A 1 99 ? 14.644 -1.153 -5.767 1.00 94.38 99 ALA A O 1
ATOM 815 N N . LEU A 1 100 ? 15.255 -0.273 -3.798 1.00 92.38 100 LEU A N 1
ATOM 816 C CA . LEU A 1 100 ? 15.168 1.130 -4.211 1.00 92.38 100 LEU A CA 1
ATOM 817 C C . LEU A 1 100 ? 16.431 1.676 -4.888 1.00 92.38 100 LEU A C 1
ATOM 819 O O . LEU A 1 100 ? 16.384 2.779 -5.438 1.00 92.38 100 LEU A O 1
ATOM 823 N N . MET A 1 101 ? 17.544 0.933 -4.919 1.00 90.00 101 MET A N 1
ATOM 824 C CA . MET A 1 101 ? 18.814 1.427 -5.473 1.00 90.00 101 MET A CA 1
ATOM 825 C C . MET A 1 101 ? 18.691 1.988 -6.899 1.00 90.00 101 MET A C 1
ATOM 827 O O . MET A 1 101 ? 19.344 2.983 -7.228 1.00 90.00 101 MET A O 1
ATOM 831 N N . GLY A 1 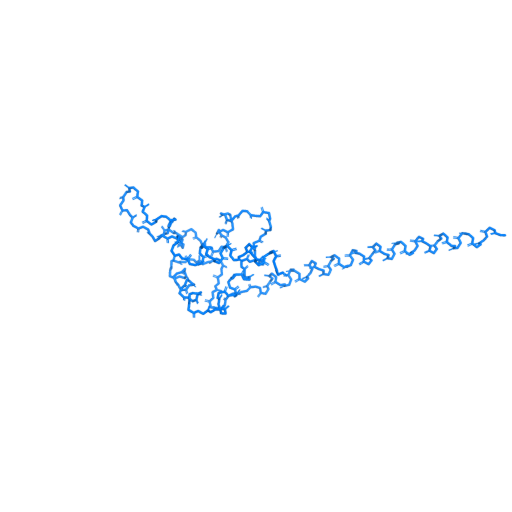102 ? 17.821 1.406 -7.727 1.00 89.06 102 GLY A N 1
ATOM 832 C CA . GLY A 1 102 ? 17.598 1.795 -9.123 1.00 89.06 102 GLY A CA 1
ATOM 833 C C . GLY A 1 102 ? 16.599 2.932 -9.323 1.00 89.06 102 GLY A C 1
ATOM 834 O O . GLY A 1 102 ? 16.389 3.348 -10.459 1.00 89.06 102 GLY A O 1
ATOM 835 N N . TYR A 1 103 ? 15.998 3.454 -8.253 1.00 91.12 103 TYR A N 1
ATOM 836 C CA . TYR A 1 103 ? 14.897 4.410 -8.320 1.00 91.12 103 TYR A CA 1
ATOM 837 C C . TYR A 1 103 ? 15.255 5.742 -7.658 1.00 91.12 103 TYR A C 1
ATOM 839 O O . TYR A 1 103 ? 16.056 5.829 -6.724 1.00 91.12 103 TYR A O 1
ATOM 847 N N . ASN A 1 104 ? 14.655 6.814 -8.159 1.00 90.19 104 ASN A N 1
ATOM 848 C CA . ASN A 1 104 ? 14.580 8.117 -7.500 1.00 90.19 104 ASN A CA 1
ATOM 849 C C . ASN A 1 104 ? 13.312 8.836 -7.990 1.00 90.19 104 ASN A C 1
ATOM 851 O O . ASN A 1 104 ? 12.637 8.374 -8.905 1.00 90.19 104 ASN A O 1
ATOM 855 N N . TYR A 1 105 ? 12.976 9.992 -7.424 1.00 89.00 105 TYR A N 1
ATOM 856 C CA . TYR A 1 105 ? 11.755 10.695 -7.832 1.00 89.00 105 TYR A CA 1
ATOM 857 C C . TYR A 1 105 ? 11.787 11.186 -9.299 1.00 89.00 105 TYR A C 1
ATOM 859 O O . TYR A 1 105 ? 10.817 11.032 -10.051 1.00 89.00 105 TYR A O 1
ATOM 867 N N . SER A 1 106 ? 12.920 11.755 -9.731 1.00 85.69 106 SER A N 1
ATOM 868 C CA . SER A 1 106 ? 13.032 12.494 -11.000 1.00 85.69 106 SER A CA 1
ATOM 869 C C . SER A 1 106 ? 13.532 11.673 -12.202 1.00 85.69 106 SER A C 1
ATOM 871 O O . SER A 1 106 ? 13.384 12.102 -13.344 1.00 85.69 106 SER A O 1
ATOM 873 N N . GLY A 1 107 ? 14.081 10.485 -11.996 1.00 82.06 107 GLY A N 1
ATOM 874 C CA . GLY A 1 107 ? 14.713 9.644 -13.021 1.00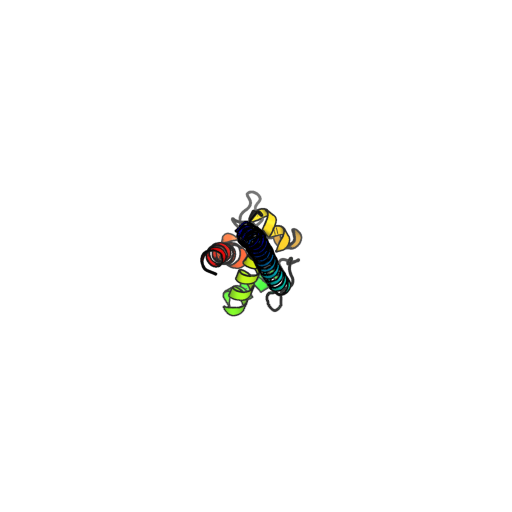 82.06 107 GLY A CA 1
ATOM 875 C C . GLY A 1 107 ? 16.096 10.117 -13.490 1.00 82.06 107 GLY A C 1
ATOM 876 O O . GLY A 1 107 ? 16.753 9.453 -14.284 1.00 82.06 107 GLY A O 1
ATOM 877 N N . THR A 1 108 ? 16.565 11.266 -13.003 1.00 76.50 108 THR A N 1
ATOM 878 C CA . THR A 1 108 ? 17.799 11.911 -13.468 1.00 76.50 108 THR A CA 1
ATOM 879 C C . THR A 1 108 ? 18.703 12.252 -12.295 1.00 76.50 108 THR A C 1
ATOM 881 O O . THR A 1 108 ? 18.253 12.895 -11.345 1.00 76.50 108 THR A O 1
ATOM 884 N N . ASN A 1 109 ? 19.978 11.882 -12.392 1.00 66.69 109 ASN A N 1
ATOM 885 C CA . ASN A 1 109 ? 21.035 12.361 -11.507 1.00 66.69 109 ASN A CA 1
ATOM 886 C C . ASN A 1 109 ? 21.992 13.261 -12.303 1.00 66.69 109 ASN A C 1
ATOM 888 O O . ASN A 1 109 ? 22.238 13.009 -13.481 1.00 66.69 109 ASN A O 1
ATOM 892 N N . ASN A 1 110 ? 22.608 14.250 -11.648 1.00 59.28 110 ASN A N 1
ATOM 893 C CA . ASN A 1 110 ? 23.592 15.160 -12.266 1.00 59.28 110 ASN A CA 1
ATOM 894 C C . ASN A 1 110 ? 24.866 14.453 -12.790 1.00 59.28 110 ASN A C 1
ATOM 896 O O . ASN A 1 110 ? 25.724 15.100 -13.377 1.00 59.28 110 ASN A O 1
ATOM 900 N N . ILE A 1 111 ? 24.999 13.142 -12.556 1.00 64.50 111 ILE A N 1
ATOM 901 C CA . ILE A 1 111 ? 26.193 12.324 -12.827 1.00 64.50 111 ILE A CA 1
ATOM 902 C C . ILE A 1 111 ? 25.978 11.379 -14.035 1.00 64.50 111 ILE A C 1
ATOM 904 O O . ILE A 1 1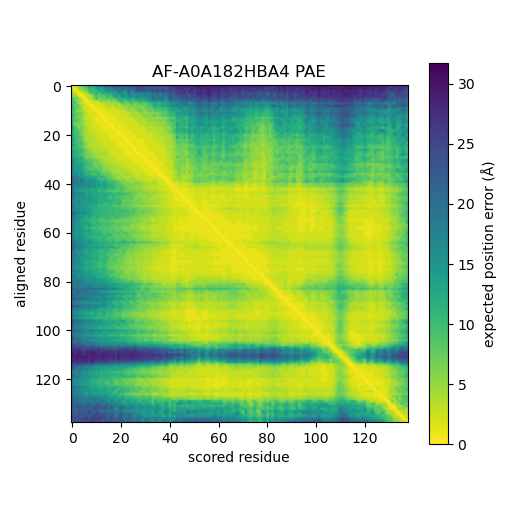11 ? 26.896 10.688 -14.452 1.00 64.50 111 ILE A O 1
ATOM 908 N N . GLY A 1 112 ? 24.795 11.383 -14.663 1.00 57.66 112 GLY A N 1
ATOM 909 C CA . GLY A 1 112 ? 24.532 10.597 -15.880 1.00 57.66 112 GLY A CA 1
ATOM 910 C C . GLY A 1 112 ? 23.995 9.180 -15.642 1.00 57.66 112 GLY A C 1
ATOM 911 O O . GLY A 1 112 ? 23.592 8.529 -16.601 1.00 57.66 112 GLY A O 1
ATOM 912 N N . ASP A 1 113 ? 23.890 8.734 -14.387 1.00 64.25 113 ASP A N 1
ATOM 913 C CA . ASP A 1 113 ? 23.150 7.515 -14.046 1.00 64.25 113 ASP A CA 1
ATOM 914 C C . ASP A 1 113 ? 21.641 7.753 -14.197 1.00 64.25 113 ASP A C 1
ATOM 916 O O . ASP A 1 113 ? 21.034 8.533 -13.449 1.00 64.25 113 ASP A O 1
ATOM 920 N N . SER A 1 114 ? 21.028 7.074 -15.168 1.00 75.62 114 SER A N 1
ATOM 921 C CA . SER A 1 114 ? 19.577 7.047 -15.341 1.00 75.62 114 SER A CA 1
ATOM 922 C C . SER A 1 114 ? 18.962 6.101 -14.312 1.00 75.62 114 SER A C 1
ATOM 924 O O . SER A 1 114 ? 19.119 4.883 -14.406 1.00 75.62 114 SER A O 1
ATOM 926 N N . LYS A 1 115 ? 18.252 6.661 -13.334 1.00 88.12 115 LYS A N 1
ATOM 927 C CA . LYS A 1 115 ? 17.405 5.894 -12.414 1.00 88.12 115 LYS A CA 1
ATOM 928 C C . LYS A 1 115 ? 15.972 5.862 -12.934 1.00 88.12 115 LYS A C 1
ATOM 930 O O . LYS A 1 115 ? 15.571 6.707 -13.732 1.00 88.12 115 LYS A O 1
ATOM 935 N N . MET A 1 116 ? 15.179 4.907 -12.470 1.00 91.12 116 MET A N 1
ATOM 936 C CA . MET A 1 116 ? 13.763 4.849 -12.809 1.00 91.12 116 MET A CA 1
ATOM 937 C C . MET A 1 116 ? 12.980 5.914 -12.017 1.00 91.12 116 MET A C 1
ATOM 939 O O . MET A 1 116 ? 13.118 5.988 -10.791 1.00 91.12 116 MET A O 1
ATOM 943 N N . PRO A 1 117 ? 12.188 6.772 -12.693 1.00 91.81 117 PRO A N 1
ATOM 944 C CA . PRO A 1 117 ? 11.466 7.866 -12.053 1.00 91.81 117 PRO A CA 1
ATOM 945 C C . PRO A 1 117 ? 10.232 7.354 -11.305 1.00 91.81 117 PRO A C 1
ATOM 947 O O . PRO A 1 117 ? 9.217 7.048 -11.925 1.00 91.81 117 PRO A O 1
ATOM 950 N N . MET A 1 118 ? 10.273 7.358 -9.972 1.00 92.94 118 MET A N 1
ATOM 951 C CA . MET A 1 118 ? 9.158 6.936 -9.112 1.00 92.94 118 MET A CA 1
ATOM 952 C C . MET A 1 118 ? 7.857 7.687 -9.403 1.00 92.94 118 MET A C 1
ATOM 954 O O . MET A 1 118 ? 6.782 7.121 -9.254 1.00 92.94 118 MET A O 1
ATOM 958 N N . ARG A 1 119 ? 7.933 8.946 -9.860 1.00 91.69 119 ARG A N 1
ATOM 959 C CA . ARG A 1 119 ? 6.740 9.745 -10.187 1.00 91.69 119 ARG A CA 1
ATOM 960 C C . ARG A 1 119 ? 5.864 9.145 -11.298 1.00 91.69 119 ARG A C 1
ATOM 962 O O . ARG A 1 119 ? 4.735 9.583 -11.467 1.00 91.69 119 ARG A O 1
ATOM 969 N N . ASN A 1 120 ? 6.399 8.197 -12.068 1.00 93.50 120 ASN A N 1
ATOM 970 C CA . ASN A 1 120 ? 5.681 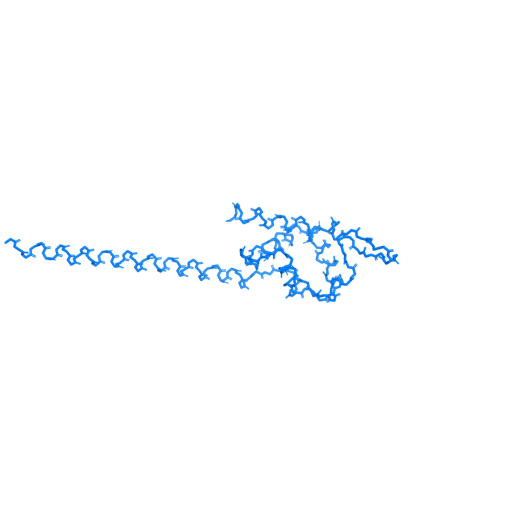7.519 -13.146 1.00 93.50 120 ASN A CA 1
ATOM 971 C C . ASN A 1 120 ? 5.013 6.207 -12.690 1.00 93.50 120 ASN A C 1
ATOM 973 O O . ASN A 1 120 ? 4.445 5.510 -13.526 1.00 93.50 120 ASN A O 1
ATOM 977 N N . TYR A 1 121 ? 5.117 5.855 -11.406 1.00 96.06 121 TYR A N 1
ATOM 978 C CA . TYR A 1 121 ? 4.615 4.601 -10.850 1.00 96.06 121 TYR A CA 1
ATOM 979 C C . TYR A 1 121 ? 3.408 4.876 -9.962 1.00 96.06 121 TYR A C 1
ATOM 981 O O . TYR A 1 121 ? 3.466 5.699 -9.039 1.00 96.06 121 TYR A O 1
ATOM 989 N N . GLU A 1 122 ? 2.328 4.140 -10.193 1.00 95.00 122 GLU A N 1
ATOM 990 C CA . GLU A 1 122 ? 1.118 4.239 -9.382 1.00 95.00 122 GLU A CA 1
ATOM 991 C C . GLU A 1 122 ? 1.383 3.799 -7.938 1.00 95.00 122 GLU A C 1
ATOM 993 O O . GLU A 1 122 ? 0.862 4.409 -7.002 1.00 95.00 122 GLU A O 1
ATOM 998 N N . ILE A 1 123 ? 2.248 2.797 -7.735 1.00 95.12 123 ILE A N 1
ATOM 99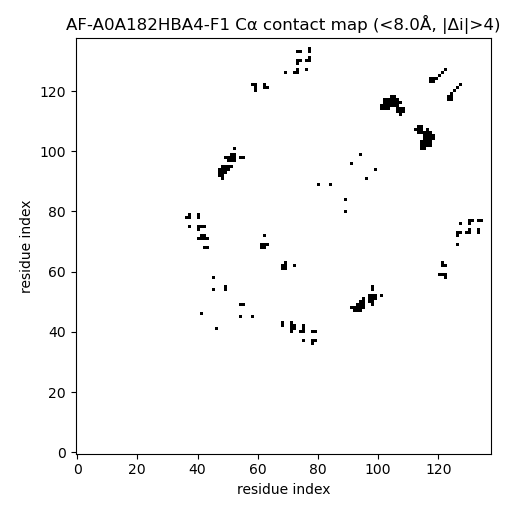9 C CA . ILE A 1 123 ? 2.565 2.272 -6.398 1.00 95.12 123 ILE A CA 1
ATOM 1000 C C . ILE A 1 123 ? 3.260 3.299 -5.496 1.00 95.12 123 ILE A C 1
ATOM 1002 O O . ILE A 1 123 ? 3.090 3.256 -4.278 1.00 95.12 123 ILE A O 1
ATOM 1006 N N . PHE A 1 124 ? 4.008 4.245 -6.078 1.00 92.50 124 PHE A N 1
ATOM 1007 C CA . PHE A 1 124 ? 4.726 5.283 -5.334 1.00 92.50 124 PHE A CA 1
ATOM 1008 C C . PHE A 1 124 ? 3.930 6.586 -5.200 1.00 92.50 124 PHE A C 1
ATOM 1010 O O . PHE A 1 124 ? 4.193 7.351 -4.272 1.00 92.50 124 PHE A O 1
ATOM 1017 N N . ILE A 1 125 ? 2.972 6.844 -6.098 1.00 90.44 125 ILE A N 1
ATOM 1018 C CA . ILE A 1 125 ? 2.214 8.101 -6.151 1.00 90.44 125 ILE A CA 1
ATOM 1019 C C . ILE A 1 125 ? 0.734 7.853 -5.874 1.00 90.44 125 ILE A C 1
ATOM 1021 O O . ILE A 1 125 ? 0.258 8.107 -4.768 1.00 90.44 125 ILE A O 1
ATOM 1025 N N . ASP A 1 126 ? -0.002 7.337 -6.853 1.00 89.62 126 ASP A N 1
ATOM 1026 C CA . ASP A 1 126 ? -1.461 7.290 -6.799 1.00 89.62 126 ASP A CA 1
ATOM 1027 C C . ASP A 1 126 ? -1.989 6.407 -5.667 1.00 89.62 126 ASP A C 1
ATOM 1029 O O . ASP A 1 126 ? -2.955 6.769 -4.996 1.00 89.62 126 ASP A O 1
ATOM 1033 N N . CYS A 1 127 ? -1.365 5.257 -5.416 1.00 90.38 127 CYS A N 1
ATOM 1034 C CA . CYS A 1 127 ? -1.741 4.374 -4.314 1.00 90.38 127 CYS A CA 1
ATOM 1035 C C . CYS A 1 127 ? -1.418 4.997 -2.948 1.00 90.38 127 CYS A C 1
ATOM 1037 O O . CYS A 1 127 ? -2.203 4.858 -2.007 1.00 90.38 127 CYS A O 1
ATOM 1039 N N . MET A 1 128 ? -0.317 5.746 -2.852 1.00 84.38 128 MET A N 1
ATOM 1040 C CA . MET A 1 128 ? 0.071 6.489 -1.646 1.00 84.38 128 MET A CA 1
ATOM 1041 C C . MET A 1 128 ? -0.830 7.704 -1.385 1.00 84.38 128 MET A C 1
ATOM 1043 O O . MET A 1 128 ? -1.072 8.069 -0.235 1.00 84.38 128 MET A O 1
ATOM 1047 N N . ILE A 1 129 ? -1.384 8.315 -2.433 1.00 81.44 129 ILE A N 1
ATOM 1048 C CA . ILE A 1 129 ? -2.419 9.348 -2.310 1.00 81.44 129 ILE A CA 1
ATOM 1049 C C . ILE A 1 129 ? -3.761 8.702 -1.943 1.00 81.44 129 ILE A C 1
ATOM 1051 O O . ILE A 1 129 ? -4.456 9.182 -1.046 1.00 81.44 129 ILE A O 1
ATOM 1055 N N . GLY A 1 130 ? -4.105 7.579 -2.579 1.00 72.62 130 GLY A N 1
ATOM 1056 C CA . GLY A 1 130 ? -5.319 6.804 -2.315 1.00 72.62 130 GLY A CA 1
ATOM 1057 C C . GLY A 1 130 ? -5.434 6.340 -0.863 1.00 72.62 130 GLY A C 1
ATOM 1058 O O . GLY A 1 130 ? -6.528 6.359 -0.306 1.00 72.62 130 GLY A O 1
ATOM 1059 N N . LEU A 1 131 ? -4.309 6.028 -0.217 1.00 70.25 131 LEU A N 1
ATOM 1060 C CA . LEU A 1 131 ? -4.205 5.829 1.231 1.00 70.25 131 LEU A CA 1
ATOM 1061 C C . LEU A 1 131 ? -4.841 6.988 2.027 1.00 70.25 131 LEU A C 1
ATOM 1063 O O . LEU A 1 131 ? -5.635 6.750 2.939 1.00 70.25 131 LEU A O 1
ATOM 1067 N N . SER A 1 132 ? -4.536 8.239 1.676 1.00 62.50 132 SER A N 1
ATOM 1068 C CA . SER A 1 132 ? -5.057 9.416 2.388 1.00 62.50 132 SER A CA 1
ATOM 1069 C C . SER A 1 132 ? -6.575 9.550 2.244 1.00 62.50 132 SER A C 1
ATOM 1071 O O . SER A 1 132 ? -7.248 9.939 3.193 1.00 62.50 132 SER A O 1
ATOM 1073 N N . LEU A 1 133 ? -7.132 9.169 1.090 1.00 59.38 133 LEU A N 1
ATOM 1074 C CA . LEU A 1 133 ? -8.579 9.183 0.854 1.00 59.38 133 LEU A CA 1
ATOM 1075 C C . LEU A 1 133 ? -9.286 8.008 1.542 1.00 59.38 133 LEU A C 1
ATOM 1077 O O . LEU A 1 133 ? -10.336 8.202 2.147 1.00 59.38 133 LEU A O 1
ATOM 1081 N N . TYR A 1 134 ? -8.693 6.812 1.528 1.00 58.44 134 TYR A N 1
ATOM 1082 C CA . TYR A 1 134 ? -9.231 5.651 2.246 1.00 58.44 134 TYR A CA 1
ATOM 1083 C C . TYR A 1 134 ? -9.343 5.897 3.751 1.00 58.44 134 TYR A C 1
ATOM 1085 O O . TYR A 1 134 ? -10.285 5.425 4.366 1.00 58.44 134 TYR A O 1
ATOM 1093 N N . THR A 1 135 ? -8.418 6.658 4.336 1.00 55.34 135 THR A N 1
ATOM 1094 C CA . THR A 1 135 ? -8.446 6.981 5.774 1.00 55.34 135 THR A CA 1
ATOM 1095 C C . THR A 1 135 ? -9.503 8.044 6.125 1.00 55.34 135 THR A C 1
ATOM 1097 O O . THR A 1 135 ? -9.884 8.172 7.283 1.00 55.34 135 THR A O 1
ATOM 1100 N N . LEU A 1 136 ? -9.963 8.830 5.143 1.00 53.22 136 LEU A N 1
ATOM 1101 C CA . LEU A 1 136 ? -10.983 9.872 5.328 1.00 53.22 136 LEU A CA 1
ATOM 1102 C C . LEU A 1 136 ? -12.410 9.369 5.066 1.00 53.22 136 LEU A C 1
ATOM 1104 O O . LEU A 1 136 ? -13.352 9.920 5.631 1.00 53.22 136 LEU A O 1
ATOM 1108 N N . PHE A 1 137 ? -12.572 8.362 4.202 1.00 48.44 137 PHE A N 1
ATOM 1109 C CA . PHE A 1 137 ? -13.881 7.892 3.729 1.00 48.44 137 PHE A CA 1
ATOM 1110 C C . PHE A 1 137 ? -14.194 6.417 4.039 1.00 48.44 137 PHE A C 1
ATOM 1112 O O . PHE A 1 137 ? -15.311 5.987 3.749 1.00 48.44 137 PHE A O 1
ATOM 1119 N N . GLY A 1 138 ? -13.244 5.643 4.576 1.00 46.88 138 GLY A N 1
ATOM 1120 C CA . GLY A 1 138 ? -13.415 4.233 4.956 1.00 46.88 138 GLY A CA 1
ATOM 1121 C C . GLY A 1 138 ? -13.372 4.035 6.461 1.00 46.88 138 GLY A C 1
ATOM 1122 O O . GLY A 1 138 ? -14.293 3.363 6.974 1.00 46.88 138 GLY A O 1
#

Mean predicted aligned error: 8.4 Å